Protein AF-A0A5E5P9Y8-F1 (afdb_monomer_lite)

Structure (mmCIF, N/CA/C/O backbone):
data_AF-A0A5E5P9Y8-F1
#
_entry.id   AF-A0A5E5P9Y8-F1
#
loop_
_atom_site.group_PDB
_atom_site.id
_atom_site.type_symbol
_atom_site.label_atom_id
_atom_site.label_alt_id
_atom_site.label_comp_id
_atom_site.label_asym_id
_atom_site.label_entity_id
_atom_site.label_seq_id
_atom_site.pdbx_PDB_ins_code
_atom_site.Cartn_x
_atom_site.Cartn_y
_atom_site.Cartn_z
_atom_site.occupancy
_atom_site.B_iso_or_equiv
_atom_site.auth_seq_id
_atom_site.auth_comp_id
_atom_site.auth_asym_id
_atom_site.auth_atom_id
_atom_site.pdbx_PDB_model_num
ATOM 1 N N . MET A 1 1 ? 11.643 44.011 -31.596 1.00 42.22 1 MET A N 1
ATOM 2 C CA . MET A 1 1 ? 11.954 42.565 -31.591 1.00 42.22 1 MET A CA 1
ATOM 3 C C . MET A 1 1 ? 11.256 41.947 -30.389 1.00 42.22 1 MET A C 1
ATOM 5 O O . MET A 1 1 ? 11.698 42.160 -29.269 1.00 42.22 1 MET A O 1
ATOM 9 N N . THR A 1 2 ? 10.113 41.293 -30.597 1.00 39.28 2 THR A N 1
ATOM 10 C CA . THR A 1 2 ? 9.263 40.775 -29.511 1.00 39.28 2 THR A CA 1
ATOM 11 C C . THR A 1 2 ? 9.584 39.302 -29.287 1.00 39.28 2 THR A C 1
ATOM 13 O O . THR A 1 2 ? 9.235 38.465 -30.116 1.00 39.28 2 THR A O 1
ATOM 16 N N . LEU A 1 3 ? 10.266 38.978 -28.189 1.00 45.28 3 LEU A N 1
ATOM 17 C CA . LEU A 1 3 ? 10.537 37.591 -27.813 1.00 45.28 3 LEU A CA 1
ATOM 18 C C . LEU A 1 3 ? 9.255 36.958 -27.254 1.00 45.28 3 LEU A C 1
ATOM 20 O O . LEU A 1 3 ? 8.745 37.366 -26.212 1.00 45.28 3 LEU A O 1
ATOM 24 N N . HIS A 1 4 ? 8.720 35.980 -27.986 1.00 40.03 4 HIS A N 1
ATOM 25 C CA . HIS A 1 4 ? 7.576 35.173 -27.573 1.00 40.03 4 HIS A CA 1
ATOM 26 C C . HIS A 1 4 ? 7.958 34.255 -26.404 1.00 40.03 4 HIS A C 1
ATOM 28 O O . HIS A 1 4 ? 8.893 33.458 -26.484 1.00 40.03 4 HIS A O 1
ATOM 34 N N . ARG A 1 5 ? 7.198 34.369 -25.313 1.00 46.25 5 ARG A N 1
ATOM 35 C CA . ARG A 1 5 ? 7.252 33.514 -24.126 1.00 46.25 5 ARG A CA 1
ATOM 36 C C . ARG A 1 5 ? 6.734 32.123 -24.492 1.00 46.25 5 ARG A C 1
ATOM 38 O O . ARG A 1 5 ? 5.545 31.952 -24.729 1.00 46.25 5 ARG A O 1
ATOM 45 N N . ILE A 1 6 ? 7.624 31.136 -24.530 1.00 50.09 6 ILE A N 1
ATOM 46 C CA . ILE A 1 6 ? 7.252 29.728 -24.701 1.00 50.09 6 ILE A CA 1
ATOM 47 C C . ILE A 1 6 ? 6.624 29.255 -23.387 1.00 50.09 6 ILE A C 1
ATOM 49 O O . ILE A 1 6 ? 7.318 29.034 -22.390 1.00 50.09 6 ILE A O 1
ATOM 53 N N . GLU A 1 7 ? 5.298 29.128 -23.363 1.00 45.19 7 GLU A N 1
ATOM 54 C CA . GLU A 1 7 ? 4.597 28.437 -22.286 1.00 45.19 7 GLU A CA 1
ATOM 55 C C . GLU A 1 7 ? 4.977 26.956 -22.325 1.00 45.19 7 GLU A C 1
ATOM 57 O O . GLU A 1 7 ? 4.697 26.235 -23.284 1.00 45.19 7 GLU A O 1
ATOM 62 N N . LYS A 1 8 ? 5.661 26.492 -21.274 1.00 49.22 8 LYS A N 1
ATOM 63 C CA . LYS A 1 8 ? 5.939 25.072 -21.070 1.00 49.22 8 LYS A CA 1
ATOM 64 C C . LYS A 1 8 ? 4.604 24.351 -20.897 1.00 49.22 8 LYS A C 1
ATOM 66 O O . LYS A 1 8 ? 3.996 24.397 -19.831 1.00 49.22 8 LYS A O 1
ATOM 71 N N . ASN A 1 9 ? 4.170 23.714 -21.978 1.00 36.84 9 ASN A N 1
ATOM 72 C CA . ASN A 1 9 ? 3.018 22.834 -22.055 1.00 36.84 9 ASN A CA 1
ATOM 73 C C . ASN A 1 9 ? 3.062 21.842 -20.879 1.00 36.84 9 ASN A C 1
ATOM 75 O O . ASN A 1 9 ? 3.956 20.995 -20.796 1.00 36.84 9 ASN A O 1
ATOM 79 N N . LYS A 1 10 ? 2.136 21.999 -19.923 1.00 43.94 10 LYS A N 1
ATOM 80 C CA . LYS A 1 10 ? 1.907 21.044 -18.836 1.00 43.94 10 LYS A CA 1
ATOM 81 C C . LYS A 1 10 ? 1.467 19.734 -19.486 1.00 43.94 10 LYS A C 1
ATOM 83 O O . LYS A 1 10 ? 0.278 19.522 -19.708 1.00 43.94 10 LYS A O 1
ATOM 88 N N . LEU A 1 11 ? 2.417 18.838 -19.755 1.00 33.78 11 LEU A N 1
ATOM 89 C CA . LEU A 1 11 ? 2.125 17.424 -19.957 1.00 33.78 11 LEU A CA 1
ATOM 90 C C . LEU A 1 11 ? 1.495 16.909 -18.657 1.00 33.78 11 LEU A C 1
ATOM 92 O O . LEU A 1 11 ? 2.180 16.447 -17.744 1.00 33.78 11 LEU A O 1
ATOM 96 N N . SER A 1 12 ? 0.171 17.013 -18.542 1.00 35.53 12 SER A N 1
ATOM 97 C CA . SER A 1 12 ? -0.573 16.220 -17.580 1.00 35.53 12 SER A CA 1
ATOM 98 C C . SER A 1 12 ? -0.342 14.771 -17.990 1.00 35.53 12 SER A C 1
ATOM 100 O O . SER A 1 12 ? -0.946 14.301 -18.956 1.00 35.53 12 SER A O 1
ATOM 102 N N . LYS A 1 13 ? 0.572 14.075 -17.306 1.00 37.19 13 LYS A N 1
ATOM 103 C CA . LYS A 1 13 ? 0.673 12.617 -17.362 1.00 37.19 13 LYS A CA 1
ATOM 104 C C . LYS A 1 13 ? -0.683 12.069 -16.911 1.00 37.19 13 LYS A C 1
ATOM 106 O O . LYS A 1 13 ? -0.896 11.819 -15.730 1.00 37.19 13 LYS A O 1
ATOM 111 N N . LYS A 1 14 ? -1.633 11.929 -17.840 1.00 37.06 14 LYS A N 1
ATOM 112 C CA . LYS A 1 14 ? -2.815 11.094 -17.652 1.00 37.06 14 LYS A CA 1
ATOM 113 C C . LYS A 1 14 ? -2.293 9.668 -17.655 1.00 37.06 14 LYS A C 1
ATOM 115 O O . LYS A 1 14 ? -2.218 9.019 -18.690 1.00 37.06 14 LYS A O 1
ATOM 120 N N . ILE A 1 15 ? -1.858 9.212 -16.487 1.00 40.69 15 ILE A N 1
ATOM 121 C CA . ILE A 1 15 ? -1.697 7.793 -16.217 1.00 40.69 15 ILE A CA 1
ATOM 122 C C . ILE A 1 15 ? -3.121 7.245 -16.320 1.00 40.69 15 ILE A C 1
ATOM 124 O O . ILE A 1 15 ? -3.920 7.432 -15.404 1.00 40.69 15 ILE A O 1
ATOM 128 N N . SER A 1 16 ? -3.479 6.696 -17.484 1.00 39.19 16 SER A N 1
ATOM 129 C CA . SER A 1 16 ? -4.718 5.938 -17.649 1.00 39.19 16 SER A CA 1
ATOM 130 C C . SER A 1 16 ? -4.663 4.842 -16.599 1.00 39.19 16 SER A C 1
ATOM 132 O O . SER A 1 16 ? -3.806 3.958 -16.673 1.00 39.19 16 SER A O 1
ATOM 134 N N . LYS A 1 17 ? -5.460 4.981 -15.540 1.00 49.34 17 LYS A N 1
ATOM 135 C CA . LYS A 1 17 ? -5.431 4.052 -14.418 1.00 49.34 17 LYS A CA 1
ATOM 136 C C . LYS A 1 17 ? -5.794 2.688 -14.998 1.00 49.34 17 LYS A C 1
ATOM 138 O O . LYS A 1 17 ? -6.895 2.522 -15.501 1.00 49.34 17 LYS A O 1
ATOM 143 N N . ARG A 1 18 ? -4.890 1.706 -14.935 1.00 56.03 18 ARG A N 1
ATOM 144 C CA . ARG A 1 18 ? -5.140 0.311 -15.362 1.00 56.03 18 ARG A CA 1
ATOM 145 C C . ARG A 1 18 ? -6.179 -0.410 -14.475 1.00 56.03 18 ARG A C 1
ATOM 147 O O . ARG A 1 18 ? -6.204 -1.631 -14.409 1.00 56.03 18 ARG A O 1
ATOM 154 N N . THR A 1 19 ? -7.014 0.346 -13.764 1.00 57.50 19 THR A N 1
ATOM 155 C CA . THR A 1 19 ? -8.091 -0.124 -12.891 1.00 57.50 19 THR A CA 1
ATOM 156 C C . THR A 1 19 ? -9.318 -0.570 -13.667 1.00 57.50 19 THR A C 1
ATOM 158 O O . THR A 1 19 ? -10.160 -1.244 -13.092 1.00 57.50 19 THR A O 1
ATOM 161 N N . ASP A 1 20 ? -9.417 -0.237 -14.957 1.00 63.12 20 ASP A N 1
ATOM 162 C CA . ASP A 1 20 ? -10.557 -0.621 -15.801 1.00 63.12 20 ASP A CA 1
ATOM 163 C C . ASP A 1 20 ? -10.700 -2.150 -15.946 1.00 63.12 20 ASP A C 1
ATOM 165 O O . ASP 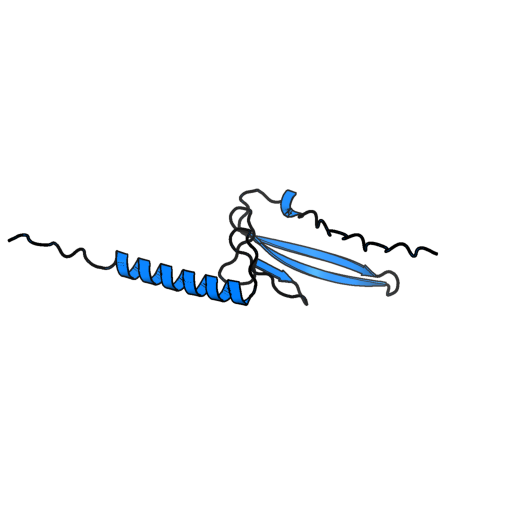A 1 20 ? -11.766 -2.642 -16.306 1.00 63.12 20 ASP A O 1
ATOM 169 N N . CYS A 1 21 ? -9.643 -2.904 -15.624 1.00 73.50 21 CYS A N 1
ATOM 170 C CA . CYS A 1 21 ? -9.622 -4.366 -15.647 1.00 73.50 21 CYS A CA 1
ATOM 171 C C . CYS A 1 21 ? -9.992 -5.018 -14.300 1.00 73.50 21 CYS A C 1
ATOM 173 O O . CYS A 1 21 ? -10.081 -6.243 -14.236 1.00 73.50 21 CYS A O 1
ATOM 175 N N . LEU A 1 22 ? -10.162 -4.242 -13.222 1.00 83.69 22 LEU A N 1
ATOM 176 C CA . LEU A 1 22 ? -10.517 -4.761 -11.898 1.00 83.69 22 LEU A CA 1
ATOM 177 C C . LEU A 1 22 ? -12.028 -4.608 -11.649 1.00 83.69 22 LEU A C 1
ATOM 179 O O . LEU A 1 22 ? -12.606 -3.578 -12.008 1.00 83.69 22 LEU A O 1
ATOM 183 N N . PRO A 1 23 ? -12.683 -5.592 -11.003 1.00 88.12 23 PRO A N 1
ATOM 184 C CA . PRO A 1 23 ? -14.056 -5.437 -10.531 1.00 88.12 23 PRO A CA 1
ATOM 185 C C . PRO A 1 23 ? -14.225 -4.177 -9.670 1.00 88.12 23 PRO A C 1
ATOM 187 O O . PRO A 1 23 ? -13.342 -3.817 -8.889 1.00 88.12 23 PRO A O 1
ATOM 190 N N . LYS A 1 24 ? -15.379 -3.508 -9.781 1.00 85.44 24 LYS A N 1
ATOM 191 C CA . LYS A 1 24 ? -15.670 -2.260 -9.043 1.00 85.44 24 LYS A CA 1
ATOM 192 C C . LYS A 1 24 ? -15.729 -2.444 -7.526 1.00 85.44 24 LYS A C 1
ATOM 194 O O . LYS A 1 24 ? -15.672 -1.470 -6.790 1.00 85.44 24 LYS A O 1
ATOM 199 N N . ASP A 1 25 ? -15.882 -3.674 -7.074 1.00 89.88 25 ASP A N 1
ATOM 200 C CA . ASP A 1 25 ? -15.957 -4.116 -5.688 1.00 89.88 25 ASP A CA 1
ATOM 201 C C . ASP A 1 25 ? -14.690 -4.867 -5.247 1.00 89.88 25 ASP A C 1
ATOM 203 O O . ASP A 1 25 ? -14.625 -5.367 -4.121 1.00 89.88 25 ASP A O 1
ATOM 207 N N . PHE A 1 26 ? -13.658 -4.908 -6.101 1.00 90.62 26 PHE A N 1
ATOM 208 C CA . PHE A 1 26 ? -12.417 -5.611 -5.812 1.00 90.62 26 PHE A CA 1
ATOM 209 C C . PHE A 1 26 ? -11.827 -5.151 -4.478 1.00 90.62 26 PHE A C 1
ATOM 211 O O . PHE A 1 26 ? -11.607 -3.962 -4.231 1.00 90.62 26 PHE A O 1
ATOM 218 N N . SER A 1 27 ? -11.584 -6.129 -3.615 1.00 92.19 27 SER A N 1
ATOM 219 C CA . SER A 1 27 ? -10.951 -5.951 -2.318 1.00 92.19 27 SER A CA 1
ATOM 220 C C . SER A 1 27 ? -9.832 -6.975 -2.228 1.00 92.19 27 SER A C 1
ATOM 222 O O . SER A 1 27 ? -10.079 -8.171 -2.359 1.00 92.19 27 SER A O 1
ATOM 224 N N . GLY A 1 28 ? -8.599 -6.512 -2.065 1.00 91.31 28 GLY A N 1
ATOM 225 C CA . GLY A 1 28 ? -7.427 -7.373 -2.119 1.00 91.31 28 GLY A CA 1
ATOM 226 C C . GLY A 1 28 ? -6.174 -6.638 -2.568 1.00 91.31 28 GLY A C 1
ATOM 227 O O . GLY A 1 28 ? -6.152 -5.412 -2.692 1.00 91.31 28 GLY A O 1
ATOM 228 N N . VAL A 1 29 ? -5.121 -7.415 -2.804 1.00 91.56 29 VAL A N 1
ATOM 229 C CA . VAL A 1 29 ? -3.835 -6.913 -3.288 1.00 91.56 29 VAL A CA 1
ATOM 230 C C . VAL A 1 29 ? -3.738 -7.183 -4.783 1.00 91.56 29 VAL A C 1
ATOM 232 O O . VAL A 1 29 ? -3.945 -8.311 -5.223 1.00 91.56 29 VAL A O 1
ATOM 235 N N . ALA A 1 30 ? -3.437 -6.149 -5.558 1.00 89.88 30 ALA A N 1
ATOM 236 C CA . ALA A 1 30 ? -3.108 -6.266 -6.967 1.00 89.88 30 ALA A CA 1
ATOM 237 C C . ALA A 1 30 ? -1.611 -6.005 -7.145 1.00 89.88 30 ALA A C 1
ATOM 239 O O . ALA A 1 30 ? -1.124 -4.903 -6.875 1.00 89.88 30 ALA A O 1
ATOM 240 N N . GLU A 1 31 ? -0.894 -7.031 -7.585 1.00 89.88 31 GLU A N 1
ATOM 241 C CA . GLU A 1 31 ? 0.516 -6.942 -7.942 1.00 89.88 31 GLU A CA 1
ATOM 242 C C . GLU A 1 31 ? 0.641 -6.614 -9.433 1.00 89.88 31 GLU A C 1
ATOM 244 O O . GLU A 1 31 ? -0.020 -7.214 -10.282 1.00 89.88 31 GLU A O 1
ATOM 249 N N . PHE A 1 32 ? 1.491 -5.648 -9.762 1.00 85.56 32 PHE A N 1
ATOM 250 C CA . PHE A 1 32 ? 1.848 -5.329 -11.136 1.00 85.56 32 PHE A CA 1
ATOM 251 C C . PHE A 1 32 ? 3.359 -5.291 -11.251 1.00 85.56 32 PHE A C 1
ATOM 253 O O . P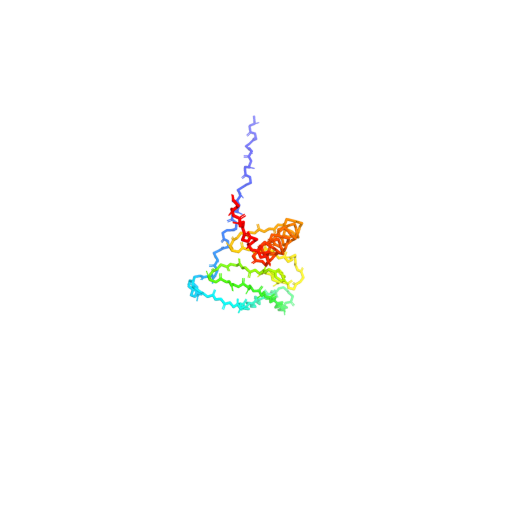HE A 1 32 ? 4.014 -4.577 -10.503 1.00 85.56 32 PHE A O 1
ATOM 260 N N . SER A 1 33 ? 3.917 -5.977 -12.239 1.00 87.50 33 SER A N 1
ATOM 261 C CA . SER A 1 33 ? 5.330 -5.839 -12.583 1.00 87.50 33 SER A CA 1
ATOM 262 C C . SER A 1 33 ? 5.464 -5.084 -13.900 1.00 87.50 33 SER A C 1
ATOM 264 O O . SER A 1 33 ? 4.794 -5.384 -14.890 1.00 87.50 33 SER A O 1
ATOM 266 N N . MET A 1 34 ? 6.315 -4.064 -13.913 1.00 86.38 34 MET A N 1
ATOM 267 C CA . MET A 1 34 ? 6.688 -3.314 -15.099 1.00 86.38 34 MET A CA 1
ATOM 268 C C . MET A 1 34 ? 8.115 -3.674 -15.482 1.00 86.38 34 MET A C 1
ATOM 270 O O . MET A 1 34 ? 9.072 -3.332 -14.789 1.00 86.38 34 MET A O 1
ATOM 274 N N . THR A 1 35 ? 8.241 -4.336 -16.621 1.00 90.38 35 THR A N 1
ATOM 275 C CA . THR A 1 35 ? 9.526 -4.688 -17.211 1.00 90.38 35 THR A CA 1
ATOM 276 C C . THR A 1 35 ? 9.921 -3.601 -18.199 1.00 90.38 35 THR A C 1
ATOM 278 O O . THR A 1 35 ? 9.215 -3.353 -19.175 1.00 90.38 35 THR A O 1
ATOM 281 N N . THR A 1 36 ? 11.032 -2.925 -17.932 1.00 90.44 36 THR A N 1
ATOM 282 C CA . THR A 1 36 ? 11.597 -1.891 -18.800 1.00 90.44 36 THR A CA 1
ATOM 283 C C . THR A 1 36 ? 12.861 -2.434 -19.444 1.00 90.44 36 THR A C 1
ATOM 285 O O . THR A 1 36 ? 13.795 -2.811 -18.742 1.00 90.44 36 THR A O 1
ATOM 288 N N . PHE A 1 37 ? 12.894 -2.468 -20.773 1.00 94.69 37 PHE A N 1
ATOM 289 C CA . PHE A 1 37 ? 14.079 -2.846 -21.535 1.00 94.69 37 PHE A CA 1
ATOM 290 C C . PHE A 1 37 ? 14.824 -1.591 -21.999 1.00 94.69 37 PHE A C 1
ATOM 292 O O . PHE A 1 37 ? 14.219 -0.700 -22.601 1.00 94.69 37 PHE A O 1
ATOM 299 N N . ASN A 1 38 ? 16.124 -1.514 -21.724 1.00 92.38 38 ASN A N 1
ATOM 300 C CA . ASN A 1 38 ? 17.010 -0.470 -22.220 1.00 92.38 38 ASN A CA 1
ATOM 301 C C . ASN A 1 38 ? 17.867 -1.033 -23.363 1.00 92.38 38 ASN A C 1
ATOM 303 O O . ASN A 1 38 ? 18.705 -1.905 -23.149 1.00 92.38 38 ASN A O 1
ATOM 307 N N . TYR A 1 39 ? 17.658 -0.507 -24.572 1.00 93.25 39 TYR A N 1
ATOM 308 C CA . TYR A 1 39 ? 18.325 -0.962 -25.795 1.00 93.25 39 TYR A CA 1
ATOM 309 C C . TYR A 1 39 ? 19.810 -0.591 -25.870 1.00 93.25 39 TYR A C 1
ATOM 311 O O . TYR A 1 39 ? 20.568 -1.310 -26.510 1.00 93.25 39 TYR A O 1
ATOM 319 N N . LEU A 1 40 ? 20.231 0.515 -25.245 1.00 94.94 40 LEU A N 1
ATOM 320 C CA . LEU A 1 40 ? 21.630 0.959 -25.280 1.00 94.94 40 LEU A CA 1
ATOM 321 C C . LEU A 1 40 ? 22.515 0.038 -24.441 1.00 94.94 40 LEU A C 1
ATOM 323 O O . LEU A 1 40 ? 23.612 -0.322 -24.855 1.00 94.94 40 LEU A O 1
ATOM 327 N N . ASP A 1 41 ? 21.985 -0.381 -23.296 1.00 94.25 41 ASP A N 1
ATOM 328 C CA . ASP A 1 41 ? 22.701 -1.206 -22.325 1.00 94.25 41 ASP A CA 1
ATOM 329 C C . ASP A 1 41 ? 22.320 -2.694 -22.424 1.00 94.25 41 ASP A C 1
ATOM 331 O O . ASP A 1 41 ? 22.794 -3.508 -21.633 1.00 94.25 41 ASP A O 1
ATOM 335 N N . ASN A 1 42 ? 21.423 -3.049 -23.357 1.00 92.56 42 ASN A N 1
ATOM 336 C CA . ASN A 1 42 ? 20.795 -4.369 -23.498 1.00 92.56 42 ASN A CA 1
ATOM 337 C C . ASN A 1 42 ? 20.333 -4.960 -22.146 1.00 92.56 42 ASN A C 1
ATOM 339 O O . ASN A 1 42 ? 20.456 -6.160 -21.891 1.00 92.56 42 ASN A O 1
ATOM 343 N N . SER A 1 43 ? 19.841 -4.098 -21.253 1.00 92.38 43 SER A N 1
ATOM 344 C CA . SER A 1 43 ? 19.514 -4.435 -19.868 1.00 92.38 43 SER A CA 1
ATOM 345 C C . SER A 1 43 ? 18.005 -4.419 -19.640 1.00 92.38 43 SER A C 1
ATOM 347 O O . SER A 1 43 ? 17.265 -3.639 -20.240 1.00 92.38 43 SER A O 1
ATOM 349 N N . THR A 1 44 ? 17.533 -5.316 -18.774 1.00 94.06 44 THR A N 1
ATOM 350 C CA . THR A 1 44 ? 16.119 -5.422 -18.402 1.00 94.06 44 THR A CA 1
ATOM 351 C C . THR A 1 44 ? 15.965 -5.100 -16.925 1.00 94.06 44 THR A C 1
ATOM 353 O O . THR A 1 44 ? 16.519 -5.797 -16.081 1.00 94.06 44 THR A O 1
ATOM 356 N N . SER A 1 45 ? 15.178 -4.076 -16.615 1.00 88.75 45 SER A N 1
ATOM 357 C CA . SER A 1 45 ? 14.837 -3.690 -15.248 1.00 88.75 45 SER A CA 1
ATOM 358 C C . SER A 1 45 ? 13.389 -4.060 -14.970 1.00 88.75 45 SER A C 1
ATOM 360 O O . SER A 1 45 ? 12.480 -3.553 -15.629 1.00 88.75 45 SER A O 1
ATOM 362 N N . VAL A 1 46 ? 13.159 -4.930 -13.991 1.00 88.62 46 VAL A N 1
ATOM 363 C CA . VAL A 1 46 ? 11.814 -5.274 -13.517 1.00 88.62 46 VAL A CA 1
ATOM 364 C C . VAL A 1 46 ? 11.519 -4.436 -12.280 1.00 88.62 46 VAL A C 1
ATOM 366 O O . VAL A 1 46 ? 12.308 -4.426 -11.342 1.00 88.62 46 VAL A O 1
ATOM 369 N N . LYS A 1 47 ? 10.400 -3.710 -12.284 1.00 87.25 47 LYS A N 1
ATOM 370 C CA . LYS A 1 47 ? 9.873 -3.010 -11.107 1.00 87.25 47 LYS A CA 1
ATOM 371 C C . LYS A 1 47 ? 8.544 -3.625 -10.708 1.00 87.25 47 LYS A C 1
ATOM 373 O O . LYS A 1 47 ? 7.661 -3.720 -11.555 1.00 87.25 47 LYS A O 1
ATOM 378 N N . THR A 1 48 ? 8.3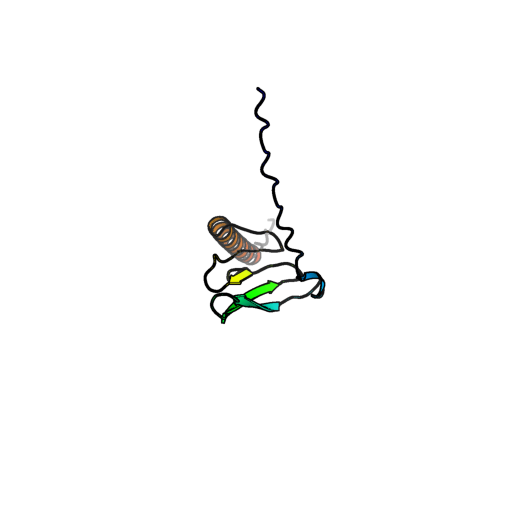75 -3.974 -9.440 1.00 87.62 48 THR A N 1
ATOM 379 C CA . THR A 1 48 ? 7.117 -4.526 -8.918 1.00 87.62 48 THR A CA 1
ATOM 380 C C . THR A 1 48 ? 6.369 -3.487 -8.087 1.00 87.62 48 THR A C 1
ATOM 382 O O . THR A 1 48 ? 6.965 -2.717 -7.335 1.00 87.62 48 THR A O 1
ATOM 385 N N . TYR A 1 49 ? 5.050 -3.463 -8.249 1.00 86.50 49 TYR A N 1
ATOM 386 C CA . TYR A 1 49 ? 4.118 -2.542 -7.623 1.00 86.50 49 TYR A CA 1
ATOM 387 C C . TYR A 1 49 ? 3.038 -3.346 -6.911 1.00 86.50 49 TYR A C 1
ATOM 389 O O . TYR A 1 49 ? 2.349 -4.144 -7.543 1.00 86.50 49 TYR A O 1
ATOM 397 N N . ASN A 1 50 ? 2.838 -3.085 -5.625 1.00 90.69 50 ASN A N 1
ATOM 398 C CA . ASN A 1 50 ? 1.741 -3.673 -4.862 1.00 90.69 50 ASN A CA 1
ATOM 399 C C . ASN A 1 50 ? 0.695 -2.606 -4.564 1.00 90.69 50 ASN A C 1
ATOM 401 O O . ASN A 1 50 ? 1.018 -1.586 -3.956 1.00 90.69 50 ASN A O 1
ATOM 405 N N . TYR A 1 51 ? -0.550 -2.850 -4.968 1.00 90.56 51 TYR A N 1
ATOM 406 C CA . TYR A 1 51 ? -1.686 -1.966 -4.723 1.00 90.56 51 TYR A CA 1
ATOM 407 C C . TYR A 1 51 ? -2.705 -2.649 -3.821 1.00 90.56 51 TYR A C 1
ATOM 409 O O . TYR A 1 51 ? -3.130 -3.768 -4.093 1.00 90.56 51 TYR A O 1
ATOM 417 N N . TYR A 1 52 ? -3.142 -1.950 -2.781 1.00 92.44 52 TYR A N 1
ATOM 418 C CA . TYR A 1 52 ? -4.139 -2.443 -1.839 1.00 92.44 52 TYR A CA 1
ATOM 419 C C . TYR A 1 52 ? -5.484 -1.776 -2.109 1.00 92.44 52 TYR A C 1
ATOM 421 O O . TYR A 1 52 ? -5.622 -0.556 -1.988 1.00 92.44 52 TYR A O 1
ATOM 429 N N . TYR A 1 53 ? -6.470 -2.591 -2.472 1.00 91.62 53 TYR A N 1
ATOM 430 C CA . TYR A 1 53 ? -7.831 -2.165 -2.766 1.00 91.62 53 TYR A CA 1
ATOM 431 C C . TYR A 1 53 ? -8.807 -2.632 -1.688 1.00 91.62 53 TYR A C 1
ATOM 433 O O . TYR A 1 53 ? -8.716 -3.747 -1.174 1.00 91.62 53 TYR A O 1
ATOM 441 N N . TYR A 1 54 ? -9.787 -1.785 -1.404 1.00 91.56 54 TYR A N 1
ATOM 442 C CA . TYR A 1 54 ? -10.966 -2.085 -0.607 1.00 91.56 54 TYR A CA 1
ATOM 443 C C . TYR A 1 54 ? -12.185 -1.492 -1.309 1.00 91.56 54 TYR A C 1
ATOM 445 O O . TYR A 1 54 ? -12.233 -0.284 -1.559 1.00 91.56 54 TYR A O 1
ATOM 453 N N . LEU A 1 55 ? -13.157 -2.341 -1.646 1.00 90.81 55 LEU A N 1
ATOM 454 C CA . LEU A 1 55 ? -14.384 -1.965 -2.358 1.00 90.81 55 LEU A CA 1
ATOM 455 C C . LEU A 1 55 ? -14.096 -1.102 -3.602 1.00 90.81 55 LEU A C 1
ATOM 457 O O . LEU A 1 55 ? -14.657 -0.017 -3.770 1.00 90.81 55 LEU A O 1
ATOM 461 N N . GLY A 1 56 ? -13.136 -1.542 -4.421 1.00 87.88 56 GLY A N 1
ATOM 462 C CA . GLY A 1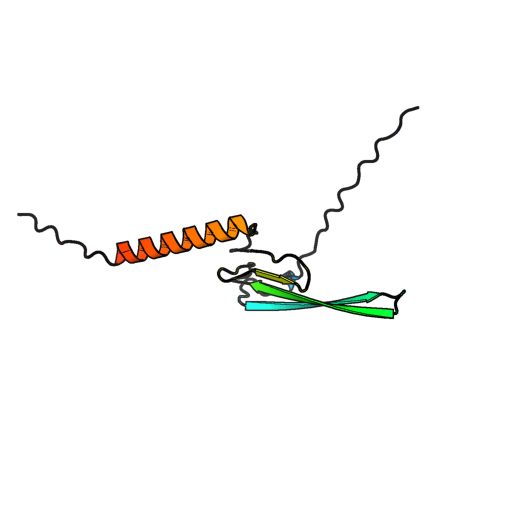 56 ? -12.720 -0.883 -5.663 1.00 87.88 56 GLY A CA 1
ATOM 463 C C . GLY A 1 56 ? -11.893 0.392 -5.500 1.00 87.88 56 GLY A C 1
ATOM 464 O O . GLY A 1 56 ? -11.477 0.984 -6.495 1.00 87.88 56 GLY A O 1
ATOM 465 N N . ASN A 1 57 ? -11.615 0.824 -4.269 1.00 90.06 57 ASN A N 1
ATOM 466 C CA . ASN A 1 57 ? -10.833 2.023 -3.987 1.00 90.06 57 ASN A CA 1
ATOM 467 C C . ASN A 1 57 ? -9.490 1.665 -3.359 1.00 90.06 57 ASN A C 1
ATOM 469 O O . ASN A 1 57 ? -9.407 0.734 -2.566 1.00 90.06 57 ASN A O 1
ATOM 473 N N . LEU A 1 58 ? -8.441 2.441 -3.648 1.00 90.38 58 LEU A N 1
ATOM 474 C CA . LEU A 1 58 ? -7.172 2.286 -2.935 1.00 90.38 58 LEU A CA 1
ATOM 475 C C . LEU A 1 58 ? -7.374 2.598 -1.451 1.00 90.38 58 LEU A C 1
ATOM 477 O O . LEU A 1 58 ? -7.877 3.669 -1.091 1.00 90.38 58 LEU A O 1
ATOM 481 N N . HIS A 1 59 ? -7.012 1.645 -0.602 1.00 90.38 59 HIS A N 1
ATOM 482 C CA . HIS A 1 59 ? -7.257 1.726 0.826 1.00 90.38 59 HIS A CA 1
ATOM 483 C C . HIS A 1 59 ? -6.325 0.789 1.585 1.00 90.38 59 HIS A C 1
ATOM 485 O O . HIS A 1 59 ? -6.314 -0.418 1.343 1.00 90.38 59 HIS A O 1
ATOM 491 N N . ARG A 1 60 ? -5.618 1.334 2.575 1.00 92.50 60 ARG A N 1
ATOM 492 C CA . ARG A 1 60 ? -4.919 0.538 3.582 1.00 92.50 60 ARG A CA 1
ATOM 493 C C . ARG A 1 60 ? -4.728 1.354 4.858 1.00 92.50 60 ARG A C 1
ATOM 495 O O . ARG A 1 60 ? -4.195 2.451 4.791 1.00 92.50 60 ARG A O 1
ATOM 502 N N . MET A 1 61 ? -5.182 0.825 5.999 1.00 87.44 61 MET A N 1
ATOM 503 C CA . MET A 1 61 ? -5.039 1.466 7.325 1.00 87.44 61 MET A CA 1
ATOM 504 C C . MET A 1 61 ? -3.799 1.020 8.098 1.00 87.44 61 MET A C 1
ATOM 506 O O . MET A 1 61 ? -3.416 1.657 9.072 1.00 87.44 61 MET A O 1
ATOM 510 N N . ASP A 1 62 ? -3.180 -0.067 7.6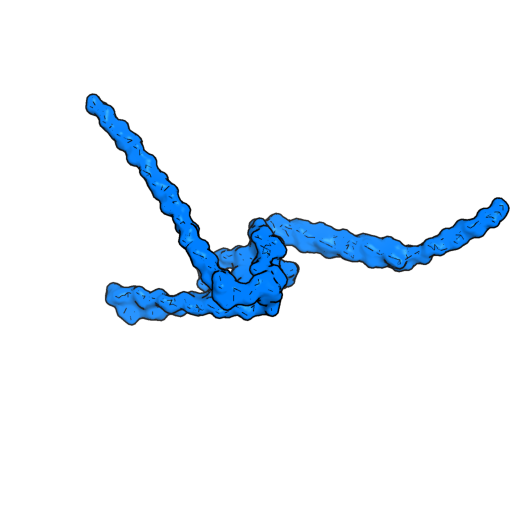55 1.00 87.00 62 ASP A N 1
ATOM 511 C CA . ASP A 1 62 ? -2.061 -0.721 8.334 1.00 87.00 62 ASP A CA 1
ATOM 512 C C . ASP A 1 62 ? -0.725 -0.507 7.599 1.00 87.00 62 ASP A C 1
ATOM 514 O O . ASP A 1 62 ? 0.251 -1.219 7.798 1.00 87.00 62 ASP A O 1
ATOM 518 N N . GLY A 1 63 ? -0.681 0.408 6.628 1.00 87.94 63 GLY A N 1
ATOM 519 C CA . GLY A 1 63 ? 0.483 0.535 5.758 1.00 87.94 63 GLY A CA 1
ATOM 520 C C . GLY A 1 63 ? 0.180 1.245 4.444 1.00 87.94 63 GLY A C 1
ATOM 521 O O . GLY A 1 63 ? -0.964 1.626 4.190 1.00 87.94 63 GLY A O 1
ATOM 522 N N . PRO A 1 64 ? 1.199 1.454 3.599 1.00 89.62 64 PRO A N 1
ATOM 523 C CA . PRO A 1 64 ? 1.029 2.201 2.368 1.00 89.62 64 PRO A CA 1
ATOM 524 C C . PRO A 1 64 ? 0.184 1.393 1.398 1.00 89.62 64 PRO A C 1
ATOM 526 O O . PRO A 1 64 ? 0.393 0.192 1.206 1.00 89.62 64 PRO A O 1
ATOM 529 N N . ALA A 1 65 ? -0.796 2.056 0.798 1.00 88.94 65 ALA A N 1
ATOM 530 C CA . ALA A 1 65 ? -1.702 1.430 -0.152 1.00 88.94 65 ALA A CA 1
ATOM 531 C C . ALA A 1 65 ? -1.036 1.184 -1.511 1.00 88.94 65 ALA A C 1
ATOM 533 O O . ALA A 1 65 ? -1.549 0.387 -2.292 1.00 88.94 65 ALA A O 1
ATOM 534 N N . VAL A 1 66 ? 0.093 1.845 -1.788 1.00 87.38 66 VAL A N 1
ATOM 535 C CA . VAL A 1 66 ? 0.949 1.560 -2.943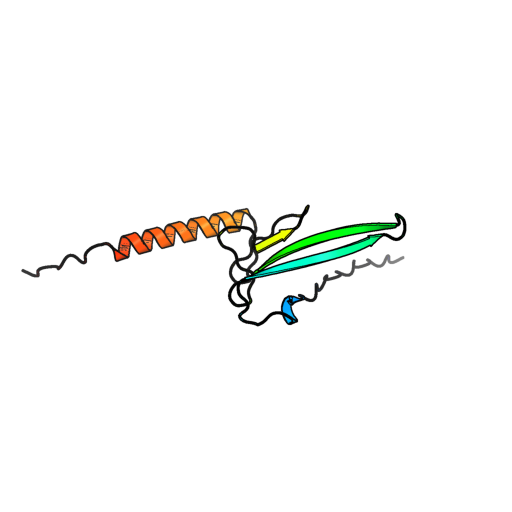 1.00 87.38 66 VAL A CA 1
ATOM 536 C C . VAL A 1 66 ? 2.391 1.415 -2.473 1.00 87.38 66 VAL A C 1
ATOM 538 O O . VAL A 1 66 ? 2.941 2.350 -1.886 1.00 87.38 66 VAL A O 1
ATOM 541 N N . LEU A 1 67 ? 2.987 0.255 -2.748 1.00 88.12 67 LEU A N 1
ATOM 542 C CA . LEU A 1 67 ? 4.380 -0.064 -2.440 1.00 88.12 67 LEU A CA 1
ATOM 543 C C . LEU A 1 67 ? 5.160 -0.267 -3.742 1.00 88.12 67 LEU A C 1
ATOM 545 O O . LEU A 1 67 ? 4.701 -0.998 -4.621 1.00 88.12 67 LEU A O 1
ATOM 549 N N . LEU A 1 68 ? 6.327 0.365 -3.850 1.00 83.88 68 LEU A N 1
ATOM 550 C CA . LEU A 1 68 ? 7.207 0.273 -5.011 1.00 83.88 68 LEU A CA 1
ATOM 551 C C . LEU A 1 68 ? 8.649 0.090 -4.550 1.00 83.88 68 LEU A C 1
ATOM 553 O O . LEU A 1 68 ? 9.124 0.818 -3.682 1.00 83.88 68 LEU A O 1
ATOM 557 N N . GLU A 1 69 ? 9.360 -0.857 -5.156 1.00 78.81 69 GLU A N 1
ATOM 558 C CA . GLU A 1 69 ? 10.794 -0.998 -4.918 1.00 78.81 69 GLU A CA 1
ATOM 559 C C . GLU A 1 69 ? 11.552 0.248 -5.405 1.00 78.81 69 GLU A C 1
ATOM 561 O O . GLU A 1 69 ? 11.606 0.544 -6.602 1.00 78.81 69 GLU A O 1
ATOM 566 N N . GLY A 1 70 ? 12.146 0.978 -4.455 1.00 68.81 70 GLY A N 1
ATOM 567 C CA . GLY A 1 70 ? 13.051 2.100 -4.717 1.00 68.81 70 GLY A CA 1
ATOM 568 C C . GLY A 1 70 ? 12.395 3.471 -4.913 1.00 68.81 70 GLY A C 1
ATOM 569 O O . GLY A 1 70 ? 13.068 4.393 -5.362 1.00 68.81 70 GLY A O 1
ATOM 570 N N . GLU A 1 71 ? 11.112 3.633 -4.592 1.00 78.62 71 GLU A N 1
ATOM 571 C CA . GLU A 1 71 ? 10.361 4.890 -4.751 1.00 78.62 71 GLU A CA 1
ATOM 572 C C . GLU A 1 71 ? 9.529 5.187 -3.491 1.00 78.62 71 GLU A C 1
ATOM 574 O O . GLU A 1 71 ? 9.308 4.288 -2.675 1.00 78.62 71 GLU A O 1
ATOM 579 N N . PRO A 1 72 ? 9.053 6.431 -3.299 1.00 81.38 72 PRO A N 1
ATOM 580 C CA . PRO A 1 72 ? 8.278 6.784 -2.119 1.00 81.38 72 PRO A CA 1
ATOM 581 C C . PRO A 1 72 ? 6.941 6.037 -2.071 1.00 81.38 72 PRO A C 1
ATOM 583 O O . PRO A 1 72 ? 6.157 6.024 -3.026 1.00 81.38 72 PRO A O 1
ATOM 586 N N . ASN A 1 73 ? 6.675 5.456 -0.905 1.00 88.69 73 ASN A N 1
ATOM 587 C CA . ASN A 1 73 ? 5.416 4.809 -0.568 1.00 88.69 73 ASN A CA 1
ATOM 588 C C . ASN A 1 73 ? 4.245 5.796 -0.682 1.00 88.69 73 ASN A C 1
ATOM 590 O O . ASN A 1 73 ? 4.386 6.973 -0.348 1.00 88.69 73 ASN A O 1
ATOM 594 N N . GLN A 1 74 ? 3.071 5.321 -1.111 1.00 89.88 74 GLN A N 1
ATOM 595 C CA . GLN A 1 74 ? 1.875 6.167 -1.174 1.00 89.88 74 GLN A CA 1
ATOM 596 C C . GLN A 1 74 ? 0.781 5.672 -0.241 1.00 89.88 74 GLN A C 1
ATOM 598 O O . GLN A 1 74 ? 0.405 4.496 -0.237 1.00 89.88 74 GLN A O 1
ATOM 603 N N . TRP A 1 75 ? 0.214 6.617 0.496 1.00 92.31 75 TRP A N 1
ATOM 604 C CA . TRP A 1 75 ? -0.837 6.382 1.469 1.00 92.31 75 TRP A CA 1
ATOM 605 C C . TRP A 1 75 ? -2.190 6.736 0.866 1.00 92.31 75 TRP A C 1
ATOM 607 O O . TRP A 1 75 ? -2.401 7.860 0.412 1.00 92.31 75 TRP A O 1
ATOM 617 N N . TRP A 1 76 ? -3.107 5.769 0.847 1.00 92.25 76 TRP A N 1
ATOM 618 C CA . TRP A 1 76 ? -4.463 5.969 0.344 1.00 92.25 76 TRP A CA 1
ATOM 619 C C . TRP A 1 76 ? -5.482 5.364 1.304 1.00 92.25 76 TRP A C 1
ATOM 621 O O . TRP A 1 76 ? -5.332 4.222 1.736 1.00 92.25 76 TRP A O 1
ATOM 631 N N . ILE A 1 77 ? -6.539 6.118 1.595 1.00 91.38 77 ILE A N 1
ATOM 632 C CA . ILE A 1 77 ? -7.691 5.676 2.384 1.00 91.38 77 ILE A CA 1
ATOM 633 C C . ILE A 1 77 ? -8.958 6.009 1.601 1.00 91.38 77 ILE A C 1
ATOM 635 O O . ILE A 1 77 ? -9.233 7.177 1.326 1.00 91.38 77 ILE A O 1
ATOM 639 N N . ASN A 1 78 ? -9.750 4.989 1.256 1.00 90.00 78 ASN A N 1
ATOM 640 C CA . ASN A 1 78 ? -11.028 5.137 0.542 1.00 90.00 78 ASN A CA 1
ATOM 641 C C . ASN A 1 78 ? -10.901 5.981 -0.741 1.00 90.00 78 ASN A C 1
ATOM 643 O O . ASN A 1 78 ? -11.736 6.838 -1.025 1.00 90.00 78 ASN A O 1
ATOM 647 N N . GLY A 1 79 ? -9.812 5.788 -1.489 1.00 89.31 79 GLY A N 1
ATOM 648 C CA . GLY A 1 79 ? -9.551 6.510 -2.734 1.00 89.31 79 GLY A CA 1
ATOM 649 C C . GLY A 1 79 ? -9.044 7.946 -2.560 1.00 89.31 79 GLY A C 1
ATOM 650 O O . GLY A 1 79 ? -8.797 8.614 -3.564 1.00 89.31 79 GLY A O 1
ATOM 651 N N . ARG A 1 80 ? -8.837 8.427 -1.326 1.00 91.06 80 ARG A N 1
ATOM 652 C CA . ARG A 1 80 ? -8.140 9.693 -1.047 1.00 91.06 80 ARG A CA 1
ATOM 653 C C . ARG A 1 80 ? -6.673 9.435 -0.745 1.00 91.06 80 ARG A C 1
ATOM 655 O O . ARG A 1 80 ? -6.366 8.569 0.069 1.00 91.06 80 ARG A O 1
ATOM 662 N N . GLN A 1 81 ? -5.796 10.197 -1.387 1.00 91.50 81 GLN A N 1
ATOM 663 C CA . GLN A 1 81 ? -4.361 10.176 -1.124 1.00 91.50 81 GLN A CA 1
ATOM 664 C C . GLN A 1 81 ? -4.034 11.053 0.085 1.00 91.50 81 GLN A C 1
ATOM 666 O O . GLN A 1 81 ? -4.624 12.121 0.239 1.00 91.50 81 GLN A O 1
ATOM 671 N N . TYR A 1 82 ? -3.084 10.608 0.898 1.00 90.44 82 TYR A N 1
ATOM 672 C CA . TYR A 1 82 ? -2.571 11.323 2.063 1.00 90.44 82 TYR A CA 1
ATOM 673 C C . TYR A 1 82 ? -1.054 11.469 1.947 1.00 90.44 82 TYR A C 1
ATOM 675 O O . TYR A 1 82 ? -0.387 10.595 1.380 1.00 90.44 82 TYR A O 1
ATOM 683 N N . SER A 1 83 ? -0.502 12.552 2.499 1.00 91.88 83 SER A N 1
ATOM 684 C CA . SER A 1 83 ? 0.923 12.566 2.847 1.00 91.88 83 SER A CA 1
ATOM 685 C C . SER A 1 83 ? 1.190 11.603 4.009 1.00 91.88 83 SER A C 1
ATOM 687 O O . SER A 1 83 ? 0.264 11.182 4.705 1.00 91.88 83 SER A O 1
ATOM 689 N N . GLU A 1 84 ? 2.451 11.254 4.241 1.00 89.12 84 GLU A N 1
ATOM 690 C CA . GLU A 1 84 ? 2.837 10.404 5.371 1.00 89.12 84 GLU A CA 1
ATOM 691 C C . GLU A 1 84 ? 2.420 11.019 6.720 1.00 89.12 84 GLU A C 1
ATOM 693 O O . GLU A 1 84 ? 1.845 10.341 7.573 1.00 89.12 84 GLU A O 1
ATOM 698 N N . GLU A 1 85 ? 2.594 12.331 6.887 1.00 91.00 85 GLU A N 1
ATOM 699 C CA . GLU A 1 85 ? 2.232 13.042 8.116 1.00 91.00 85 GLU A CA 1
ATOM 700 C C . GLU A 1 85 ? 0.713 13.154 8.294 1.00 91.00 85 GLU A C 1
ATOM 702 O O . GLU A 1 85 ? 0.193 13.036 9.405 1.00 91.00 85 GLU A O 1
ATOM 707 N N . GLU A 1 86 ? -0.022 13.417 7.211 1.00 91.81 86 GLU A N 1
ATOM 708 C CA . GLU A 1 86 ? -1.486 13.467 7.244 1.00 91.81 86 GLU A CA 1
ATOM 709 C C . GLU A 1 86 ? -2.088 12.097 7.539 1.00 91.81 86 GLU A C 1
ATOM 711 O O . GLU A 1 86 ? -3.059 12.003 8.292 1.00 91.81 86 GLU A O 1
ATOM 716 N N . TYR A 1 87 ? -1.495 11.049 6.968 1.00 92.62 87 TYR A N 1
ATOM 717 C CA . TYR A 1 87 ? -1.877 9.671 7.215 1.00 92.62 87 TYR A CA 1
ATOM 718 C C . TYR A 1 87 ? -1.675 9.302 8.686 1.00 92.62 87 TYR A C 1
ATOM 720 O O . TYR A 1 87 ? -2.616 8.821 9.316 1.00 92.62 87 TYR A O 1
ATOM 728 N N . GLY A 1 88 ? -0.508 9.611 9.265 1.00 90.31 88 GLY A N 1
ATOM 729 C CA . GLY A 1 88 ? -0.236 9.372 10.686 1.00 90.31 88 GLY A CA 1
ATOM 730 C C . GLY A 1 88 ? -1.290 10.013 11.593 1.00 90.31 88 GLY A C 1
ATOM 731 O O . GLY A 1 88 ? -1.950 9.324 12.372 1.00 90.31 88 GLY A O 1
ATOM 732 N N . ARG A 1 89 ? -1.563 11.312 11.396 1.00 93.12 89 ARG A N 1
ATOM 733 C CA . ARG A 1 89 ? -2.610 12.032 12.148 1.00 93.12 89 ARG A CA 1
ATOM 734 C C . ARG A 1 89 ? -4.002 11.429 11.958 1.00 93.12 89 ARG A C 1
ATOM 736 O O . ARG A 1 89 ? -4.810 11.421 12.888 1.00 93.12 89 ARG A O 1
ATOM 743 N N . PHE A 1 90 ? -4.321 10.972 10.748 1.00 91.62 90 PHE A N 1
ATOM 744 C CA . PHE A 1 90 ? -5.612 10.358 10.449 1.00 91.62 90 PHE A CA 1
ATOM 745 C C . PHE A 1 90 ? -5.795 9.036 11.201 1.00 91.62 90 PHE A C 1
ATOM 747 O O . PHE A 1 90 ? -6.849 8.829 11.807 1.00 91.62 90 PHE A O 1
ATOM 754 N N . ILE A 1 91 ? -4.776 8.173 11.194 1.00 91.00 91 ILE A N 1
ATOM 755 C CA . ILE A 1 91 ? -4.803 6.885 11.892 1.00 91.00 91 ILE A CA 1
ATOM 756 C C . ILE A 1 91 ? -4.905 7.091 13.404 1.00 91.00 91 ILE A C 1
ATOM 758 O O . ILE A 1 91 ? -5.784 6.499 14.029 1.00 91.00 91 ILE A O 1
ATOM 762 N N . GLU A 1 92 ? -4.107 7.993 13.981 1.00 90.69 92 GLU A N 1
ATOM 763 C CA . GLU A 1 92 ? -4.177 8.329 15.411 1.00 90.69 92 GLU A CA 1
ATOM 764 C C . GLU A 1 92 ? -5.564 8.837 15.814 1.00 90.69 92 GLU A C 1
ATOM 766 O O . GLU A 1 92 ? -6.170 8.353 16.773 1.00 90.69 92 GLU A O 1
ATOM 771 N N . LYS A 1 93 ? -6.113 9.786 15.048 1.00 91.38 93 LYS A N 1
ATOM 772 C CA . LYS A 1 93 ? -7.449 10.333 15.302 1.00 91.38 93 LYS A CA 1
ATOM 773 C C . LYS A 1 93 ? -8.526 9.255 15.212 1.00 91.38 93 LYS A C 1
ATOM 775 O O . LYS A 1 93 ? -9.469 9.268 16.005 1.00 91.38 93 LYS A O 1
ATOM 780 N N . LYS A 1 94 ? -8.414 8.346 14.240 1.00 90.06 94 LYS A N 1
ATOM 781 C CA . LYS A 1 94 ? -9.358 7.241 14.078 1.00 90.06 94 LYS A CA 1
ATOM 782 C C . LYS A 1 94 ? -9.279 6.279 15.267 1.00 90.06 94 LYS A C 1
ATOM 784 O O . LYS A 1 94 ? -10.321 5.985 15.844 1.00 90.06 94 LYS A O 1
ATOM 789 N N . ALA A 1 95 ? -8.074 5.872 15.665 1.00 89.50 95 ALA A N 1
ATOM 790 C CA . ALA A 1 95 ? -7.857 4.988 16.807 1.00 89.50 95 ALA A CA 1
ATOM 791 C C . ALA A 1 95 ? -8.395 5.596 18.113 1.00 89.50 95 ALA A C 1
ATOM 793 O O . ALA A 1 95 ? -9.068 4.923 18.889 1.00 89.50 95 ALA A O 1
ATOM 794 N N . LEU A 1 96 ? -8.173 6.897 18.335 1.00 92.00 96 LEU A N 1
ATOM 795 C CA . LEU A 1 96 ? -8.709 7.595 19.503 1.00 92.00 96 LEU A CA 1
ATOM 796 C C . LEU A 1 96 ? -10.244 7.630 19.503 1.00 92.00 96 LEU A C 1
ATOM 798 O O . LEU A 1 96 ? -10.859 7.420 20.547 1.00 92.00 96 LEU A O 1
ATOM 802 N N . LYS A 1 97 ? -10.864 7.882 18.344 1.00 91.25 97 LYS A N 1
ATOM 803 C CA . LYS A 1 97 ? -12.327 7.891 18.197 1.00 91.25 97 LYS A CA 1
ATOM 804 C C . LYS A 1 97 ? -12.932 6.518 18.485 1.00 91.25 97 LYS A C 1
ATOM 806 O O . LYS A 1 97 ? -13.912 6.442 19.213 1.00 91.25 97 LYS A O 1
ATOM 811 N N . GLU A 1 98 ? -12.334 5.458 17.954 1.00 90.44 98 GLU A N 1
ATOM 812 C CA . GLU A 1 98 ? -12.791 4.079 18.155 1.00 90.44 98 GLU A CA 1
ATOM 813 C C . GLU A 1 98 ? -12.672 3.655 19.626 1.00 90.44 98 GLU A C 1
ATOM 815 O O . GLU A 1 98 ? -13.631 3.153 20.208 1.00 90.44 98 GLU A O 1
ATOM 820 N N . ASN A 1 99 ? -11.551 3.978 20.278 1.00 89.31 99 ASN A N 1
ATOM 821 C CA . ASN A 1 99 ? -11.381 3.755 21.716 1.00 89.31 99 ASN A CA 1
ATOM 822 C C . ASN A 1 99 ? -12.409 4.529 22.558 1.00 89.31 99 ASN A C 1
ATOM 824 O O . ASN A 1 99 ? -12.918 4.007 23.552 1.00 89.31 99 ASN A O 1
ATOM 828 N N . LEU A 1 100 ? -12.722 5.771 22.174 1.00 90.06 100 LEU A N 1
ATOM 829 C CA . LEU A 1 100 ? -13.735 6.582 22.851 1.00 90.06 100 LEU A CA 1
ATOM 830 C C . LEU A 1 100 ? -15.132 5.962 22.713 1.00 90.06 100 LEU A C 1
ATOM 832 O O . LEU A 1 100 ? -15.865 5.907 23.696 1.00 90.06 100 LEU A O 1
ATOM 836 N N . GLU A 1 101 ? -15.495 5.494 21.519 1.00 89.12 101 GLU A N 1
ATOM 837 C CA . GLU A 1 101 ? -16.780 4.833 21.257 1.00 89.12 101 GLU A CA 1
ATOM 838 C C . GLU A 1 101 ? -16.913 3.550 22.087 1.00 89.12 101 GLU A C 1
ATOM 840 O O . GLU A 1 101 ? -17.875 3.407 22.836 1.00 89.12 101 GLU A O 1
ATOM 845 N N . ILE A 1 102 ? -15.885 2.694 22.108 1.00 86.75 102 ILE A N 1
ATOM 846 C CA . ILE A 1 102 ? -15.854 1.491 22.961 1.00 86.75 102 ILE A CA 1
ATOM 847 C C . ILE A 1 102 ? -16.063 1.843 24.445 1.00 86.75 102 ILE A C 1
ATOM 849 O O . ILE A 1 102 ? -16.797 1.160 25.169 1.00 86.75 102 ILE A O 1
ATOM 853 N N . LEU A 1 103 ? -15.442 2.928 24.916 1.00 85.12 103 LEU A N 1
ATOM 854 C CA . LEU A 1 103 ? -15.577 3.388 26.298 1.00 85.12 103 LEU A CA 1
ATOM 855 C C . LEU A 1 103 ? -16.979 3.936 26.609 1.00 85.12 103 LEU A C 1
ATOM 857 O O . LEU A 1 103 ? -17.417 3.870 27.755 1.00 85.12 103 LEU A O 1
ATOM 861 N N . LEU A 1 104 ? -17.678 4.505 25.628 1.00 83.19 104 LEU A N 1
ATOM 862 C CA . LEU A 1 104 ? -19.023 5.053 25.803 1.00 83.19 104 LEU A CA 1
ATOM 863 C C . LEU A 1 104 ? -20.096 3.960 25.741 1.00 83.19 104 LEU A C 1
ATOM 865 O O . LEU A 1 104 ? -20.989 3.956 26.589 1.00 83.19 104 LEU A O 1
ATOM 869 N N . GLU A 1 105 ? -19.974 3.002 24.822 1.00 76.62 105 GLU A N 1
ATOM 870 C CA . GLU A 1 105 ? -20.878 1.848 24.700 1.00 76.62 105 GLU A CA 1
ATOM 871 C C . GLU A 1 105 ? -20.828 0.908 25.919 1.00 76.62 105 GLU A C 1
ATOM 873 O O . GLU A 1 105 ? -21.811 0.237 26.233 1.00 76.62 105 GLU A O 1
ATOM 878 N N . SER A 1 106 ? -19.699 0.871 26.633 1.00 64.06 106 SER A N 1
ATOM 879 C CA . SER A 1 106 ? -19.497 0.035 27.825 1.00 64.06 106 SER A CA 1
ATOM 880 C C . SER A 1 106 ? -19.925 0.692 29.143 1.00 64.06 106 SER A C 1
ATOM 882 O O . SER A 1 106 ? -19.972 0.009 30.170 1.00 64.06 106 SER A O 1
ATOM 884 N N . ARG A 1 107 ? -20.287 1.986 29.156 1.00 67.12 107 ARG A N 1
ATOM 885 C CA . ARG A 1 107 ? -20.822 2.619 30.372 1.00 67.12 107 ARG A CA 1
ATOM 886 C C . ARG A 1 107 ? -22.229 2.077 30.649 1.00 67.12 107 ARG A C 1
ATOM 888 O O . ARG A 1 107 ? -23.126 2.276 29.826 1.00 67.12 107 ARG A O 1
ATOM 895 N N . PRO A 1 108 ? -22.476 1.428 31.803 1.00 59.34 108 PRO A N 1
ATOM 896 C CA . PRO A 1 108 ? -23.822 1.012 32.157 1.00 59.34 108 PRO A CA 1
ATOM 897 C C . PRO A 1 108 ? -24.700 2.262 32.254 1.00 59.34 108 PRO A C 1
ATOM 899 O O . PRO A 1 108 ? -24.369 3.209 32.965 1.00 59.34 108 PRO A O 1
ATOM 902 N N . LYS A 1 109 ? -25.823 2.275 31.526 1.00 60.25 109 LYS A N 1
ATOM 903 C CA . LYS A 1 109 ? -26.872 3.285 31.697 1.00 60.25 109 LYS A CA 1
ATOM 904 C C . LYS A 1 109 ? -27.366 3.173 33.136 1.00 60.25 109 LYS A C 1
ATOM 906 O O . LYS A 1 109 ? -28.168 2.288 33.440 1.00 60.25 109 LYS A O 1
ATOM 911 N N . GLU A 1 110 ? -26.844 4.011 34.027 1.00 57.88 110 GLU A N 1
ATOM 912 C CA . GLU A 1 110 ? -27.330 4.110 35.397 1.00 57.88 110 GLU A CA 1
ATOM 913 C C . GLU A 1 110 ? -28.834 4.363 35.328 1.00 57.88 110 GLU A C 1
ATOM 915 O O . GLU A 1 110 ? -29.304 5.383 34.817 1.00 57.88 110 GLU A O 1
ATOM 920 N N . LYS A 1 111 ? -29.604 3.363 35.770 1.00 55.16 111 LYS A N 1
ATOM 921 C CA . LYS A 1 111 ? -31.050 3.466 35.911 1.00 55.16 111 LYS A CA 1
ATOM 922 C C . LYS A 1 111 ? -31.291 4.565 36.934 1.00 55.16 111 LYS A C 1
ATOM 924 O O . LYS A 1 111 ? -31.166 4.324 38.133 1.00 55.16 111 LYS A O 1
ATOM 929 N N . THR A 1 112 ? -31.629 5.759 36.466 1.00 47.09 112 THR A N 1
ATOM 930 C CA . THR A 1 112 ? -32.128 6.829 37.320 1.00 47.09 112 THR A CA 1
ATOM 931 C C . THR A 1 112 ? -33.438 6.343 37.934 1.00 47.09 112 THR A C 1
ATOM 933 O O . THR A 1 112 ? -34.509 6.397 37.331 1.00 47.09 112 THR A O 1
ATOM 936 N N . LYS A 1 113 ? -33.350 5.782 39.146 1.00 52.53 113 LYS A N 1
ATOM 937 C CA . LYS A 1 113 ? -34.510 5.600 40.014 1.00 52.53 113 LYS A CA 1
ATOM 938 C C . LYS A 1 113 ? -35.010 7.003 40.342 1.00 52.53 113 LYS A C 1
ATOM 940 O O . LYS A 1 113 ? -34.415 7.688 41.166 1.00 52.53 113 LYS A O 1
ATOM 945 N N . LYS A 1 114 ? -36.063 7.440 39.649 1.00 51.78 114 LYS A N 1
ATOM 946 C CA . LYS A 1 114 ? -36.882 8.562 40.106 1.00 51.78 114 LYS A CA 1
ATOM 947 C C . LYS A 1 114 ? -37.495 8.147 41.443 1.00 51.78 114 LYS A C 1
ATOM 949 O O . LYS A 1 114 ? -38.187 7.130 41.496 1.00 51.78 114 LYS A O 1
ATOM 954 N N . ILE A 1 115 ? -37.131 8.883 42.488 1.00 60.72 115 ILE A N 1
ATOM 955 C CA . ILE A 1 115 ? -37.784 8.881 43.800 1.00 60.72 115 ILE A CA 1
ATOM 956 C C . ILE A 1 115 ? -38.990 9.810 43.699 1.00 60.72 115 ILE A C 1
ATOM 958 O O . ILE A 1 115 ? -38.843 10.856 43.023 1.00 60.72 115 ILE A O 1
#

Foldseek 3Di:
DDDDDDDPPPPPPPPVPPLVPPPQQDFAKDKDWDWDADPVVRDIDIKIKIAGDGNSAGDDLPAARIDIPPDDGWHDHRNDTDDPVRSVVVSVVVVVVVVVVVVVVPDPPPPPPDD

pLDDT: mean 78.51, std 18.69, range [33.78, 94.94]

Organism: NCBI:txid93218

Radius of gyration: 23.79 Å; chains: 1; bounding box: 60×50×75 Å

Secondary structure (DSSP, 8-state):
-----------------GGGGS-TT--EEEEEEEEEEETTTTEEEEEEEEEEEETTEE--SSS-SEEETTS--BEEETTEEE-HHHHHHHHHHHHHHHHHHHHHHTS--------

Sequence (115 aa):
MTLHRIEKNKLSKKISKRTDCLPKDFSGVAEFSMTTFNYLDNSTSVKTYNYYYYLGNLHRMDGPAVLLEGEPNQWWINGRQYSEEEYGRFIEKKALKENLEILLESRPKEKTKKI